Protein AF-A0A915N6R7-F1 (afdb_monomer_lite)

Organism: Meloidogyne javanica (NCBI:txid6303)

Secondary structure (DSSP, 8-state):
--PPPHHHHH--SPP-EEEEES-GGGPPTTEEE--B-TTT--B---PPPPSSS-TT-----EEEEE--PPPTTS------

Sequence (80 aa):
MLNRSQEMEEQCLPIVSLVIVADKSRCPANFVPITSTHDDNSDADLWKDGFGFGIFTRSVRYLAVNRRVADTNGPLEVLT

Structure (mmCIF, N/CA/C/O backbone):
data_AF-A0A915N6R7-F1
#
_entry.id   AF-A0A915N6R7-F1
#
loop_
_atom_site.group_PDB
_atom_site.id
_atom_site.type_symbol
_atom_site.label_atom_id
_atom_site.label_alt_id
_atom_site.label_comp_id
_atom_site.label_asym_id
_atom_site.label_entity_id
_atom_site.label_seq_id
_atom_site.pdbx_PDB_ins_code
_atom_site.Cartn_x
_atom_site.Cartn_y
_atom_site.Cartn_z
_atom_site.occupancy
_atom_site.B_iso_or_equiv
_atom_site.auth_seq_id
_atom_site.auth_comp_id
_atom_site.auth_asym_id
_atom_site.auth_atom_id
_atom_site.pdbx_PDB_model_num
ATOM 1 N N . MET A 1 1 ? -17.358 3.199 -15.392 1.00 47.06 1 MET A N 1
ATOM 2 C CA . MET A 1 1 ? -17.560 3.735 -14.030 1.00 47.06 1 MET A CA 1
ATOM 3 C C . MET A 1 1 ? -16.700 2.906 -13.098 1.00 47.06 1 MET A C 1
ATOM 5 O O . MET A 1 1 ? -16.716 1.692 -13.246 1.00 47.06 1 MET A O 1
ATOM 9 N N . LEU A 1 2 ? -15.923 3.535 -12.216 1.00 49.88 2 LEU A N 1
ATOM 10 C CA . LEU A 1 2 ? -15.182 2.816 -11.178 1.00 49.88 2 LEU A CA 1
ATOM 11 C C . LEU A 1 2 ? -16.200 2.325 -10.145 1.00 49.88 2 LEU A C 1
ATOM 13 O O . LEU A 1 2 ? -16.790 3.136 -9.432 1.00 49.88 2 LEU A O 1
ATOM 17 N N . ASN A 1 3 ? -16.464 1.021 -10.118 1.00 53.44 3 ASN A N 1
ATOM 18 C CA . ASN A 1 3 ? -17.278 0.424 -9.063 1.00 53.44 3 ASN A CA 1
ATOM 19 C C . ASN A 1 3 ? -16.435 0.343 -7.789 1.00 53.44 3 ASN A C 1
ATOM 21 O O . ASN A 1 3 ? -15.254 0.039 -7.850 1.00 53.44 3 ASN A O 1
ATOM 25 N N . ARG A 1 4 ? -17.017 0.628 -6.627 1.00 55.62 4 ARG A N 1
ATOM 26 C CA . ARG A 1 4 ? -16.325 0.475 -5.340 1.00 55.62 4 ARG A CA 1
ATOM 27 C C . ARG A 1 4 ? -16.223 -1.025 -5.001 1.00 55.62 4 ARG A C 1
ATOM 29 O O . ARG A 1 4 ? -17.205 -1.738 -5.173 1.00 55.62 4 ARG A O 1
ATOM 36 N N . SER A 1 5 ? -15.060 -1.519 -4.559 1.00 57.06 5 SER A N 1
ATOM 37 C CA . SER A 1 5 ? -14.905 -2.908 -4.081 1.00 57.06 5 SER A CA 1
ATOM 38 C C . SER A 1 5 ? -15.593 -3.132 -2.734 1.00 57.06 5 SER A C 1
ATOM 40 O O . SER A 1 5 ? -15.562 -2.256 -1.872 1.00 57.06 5 SER A O 1
ATOM 42 N N . GLN A 1 6 ? -16.121 -4.343 -2.526 1.00 51.84 6 GLN A N 1
ATOM 43 C CA . GLN A 1 6 ? -16.705 -4.781 -1.249 1.00 51.84 6 GLN A CA 1
ATOM 44 C C . GLN A 1 6 ? -15.687 -4.797 -0.092 1.00 51.84 6 GLN A C 1
ATOM 46 O O . GLN A 1 6 ? -16.038 -4.439 1.025 1.00 51.84 6 GLN A O 1
ATOM 51 N N . GLU A 1 7 ? -14.401 -5.074 -0.348 1.00 53.88 7 GLU A N 1
ATOM 52 C CA . GLU A 1 7 ? -13.328 -4.913 0.660 1.00 53.88 7 GLU A CA 1
ATOM 53 C C . GLU A 1 7 ? -13.230 -3.476 1.202 1.00 53.88 7 GLU A C 1
ATOM 55 O O . GLU A 1 7 ? -12.884 -3.254 2.362 1.00 53.88 7 GLU A O 1
ATOM 60 N N . MET A 1 8 ? -13.565 -2.477 0.377 1.00 51.91 8 MET A N 1
ATOM 61 C CA . MET A 1 8 ? -13.615 -1.079 0.804 1.00 51.91 8 MET A CA 1
ATOM 62 C C . MET A 1 8 ? -14.927 -0.734 1.532 1.00 51.91 8 MET A C 1
ATOM 64 O O . MET A 1 8 ? -14.977 0.279 2.227 1.00 51.91 8 MET A O 1
ATOM 68 N N . GLU A 1 9 ? -15.972 -1.559 1.406 1.00 52.81 9 GLU A N 1
ATOM 69 C CA . GLU A 1 9 ? -17.224 -1.434 2.169 1.00 52.81 9 GLU A CA 1
ATOM 70 C C . GLU A 1 9 ? -17.088 -1.983 3.595 1.00 52.81 9 GLU A C 1
ATOM 72 O O . GLU A 1 9 ? -17.674 -1.416 4.515 1.00 52.81 9 GLU A O 1
ATOM 77 N N . GLU A 1 10 ? -16.263 -3.012 3.815 1.00 56.72 10 GLU A N 1
ATOM 78 C CA . GLU A 1 10 ? -16.002 -3.544 5.162 1.00 56.72 10 GLU A CA 1
ATOM 79 C C . GLU A 1 10 ? -15.244 -2.547 6.061 1.00 56.72 10 GLU A C 1
ATOM 81 O O . GLU A 1 10 ? -15.349 -2.593 7.288 1.0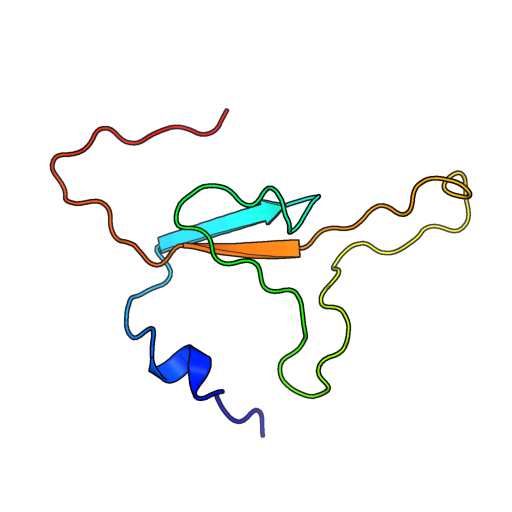0 56.72 10 GLU A O 1
ATOM 86 N N . GLN A 1 11 ? -14.521 -1.587 5.472 1.00 60.38 11 GLN A N 1
ATOM 87 C CA . GLN A 1 11 ? -13.722 -0.594 6.194 1.00 60.38 11 GLN A CA 1
ATOM 88 C C . GLN A 1 11 ? -14.358 0.806 6.161 1.00 60.38 11 GLN A C 1
ATOM 90 O O . GLN A 1 11 ? -13.814 1.752 5.589 1.00 60.38 11 GLN A O 1
ATOM 95 N N . CYS A 1 12 ? -15.496 0.957 6.848 1.00 70.62 12 CYS A N 1
ATOM 96 C CA . CYS A 1 12 ? -16.232 2.226 7.005 1.00 70.62 12 CYS A CA 1
ATOM 97 C C . CYS A 1 12 ? -15.481 3.348 7.755 1.00 70.62 12 CYS A C 1
ATOM 99 O O . CYS A 1 12 ? -15.988 4.467 7.849 1.00 70.62 12 CYS A O 1
ATOM 101 N N . LEU A 1 13 ? -14.295 3.086 8.309 1.00 83.19 13 LEU A N 1
ATOM 102 C CA . LEU A 1 13 ? -13.518 4.090 9.039 1.00 83.19 13 LEU A CA 1
ATOM 103 C C . LEU A 1 13 ? -12.756 5.028 8.082 1.00 83.19 13 LEU A C 1
ATOM 105 O O . LEU A 1 13 ? -12.269 4.580 7.035 1.00 83.19 13 LEU A O 1
ATOM 109 N N . PRO A 1 14 ? -12.622 6.326 8.420 1.00 86.44 14 PRO A N 1
ATOM 110 C CA . PRO A 1 14 ? -11.886 7.277 7.594 1.00 86.44 14 PRO A CA 1
ATOM 111 C C . PRO A 1 14 ? -10.406 6.892 7.497 1.00 86.44 14 PRO A C 1
ATOM 113 O O . PRO A 1 14 ? -9.830 6.345 8.434 1.00 86.44 14 PRO A O 1
ATOM 116 N N . ILE A 1 15 ? -9.772 7.212 6.368 1.00 89.94 15 ILE A N 1
ATOM 117 C CA . ILE A 1 15 ? -8.308 7.165 6.271 1.00 89.94 15 ILE A CA 1
ATOM 118 C C . ILE A 1 15 ? -7.756 8.286 7.149 1.00 89.94 15 ILE A C 1
ATOM 120 O O . ILE A 1 15 ? -8.114 9.447 6.963 1.00 89.94 15 ILE A O 1
ATOM 124 N N . VAL A 1 16 ? -6.885 7.932 8.090 1.00 91.31 16 VAL A N 1
ATOM 125 C CA . VAL A 1 16 ? -6.267 8.876 9.032 1.00 91.31 16 VAL A CA 1
ATOM 126 C C . VAL A 1 16 ? -4.768 9.042 8.809 1.00 91.31 16 VAL A C 1
ATOM 128 O O . VAL A 1 16 ? -4.190 10.016 9.278 1.00 91.31 16 VAL A O 1
ATOM 131 N N . SER A 1 17 ? -4.126 8.116 8.091 1.00 91.44 17 SER A N 1
ATOM 132 C CA . SER A 1 17 ? -2.713 8.220 7.724 1.00 91.44 17 SER A CA 1
ATOM 133 C C . SER A 1 17 ? -2.385 7.402 6.471 1.00 91.44 17 SER A C 1
ATOM 135 O O . SER A 1 17 ? -3.082 6.437 6.142 1.00 91.44 17 SER A O 1
ATOM 137 N N . LEU A 1 18 ? -1.318 7.800 5.776 1.00 95.00 18 LEU A N 1
ATOM 138 C CA . LEU A 1 18 ? -0.787 7.183 4.561 1.00 95.00 18 LEU A CA 1
ATOM 139 C C . LEU A 1 18 ? 0.732 7.034 4.683 1.00 95.00 18 LEU A C 1
ATOM 141 O O . LEU A 1 18 ? 1.400 7.935 5.188 1.00 95.00 18 LEU A O 1
ATOM 145 N N . VAL A 1 19 ? 1.279 5.934 4.167 1.00 95.56 19 VAL A N 1
ATOM 146 C CA . VAL A 1 19 ? 2.730 5.715 4.053 1.00 95.56 19 VAL A CA 1
ATOM 147 C C . VAL A 1 19 ? 3.082 5.075 2.713 1.00 95.56 19 VAL A C 1
ATOM 149 O O . VAL A 1 19 ? 2.251 4.414 2.091 1.00 95.56 19 VAL A O 1
ATOM 152 N N . ILE A 1 20 ? 4.333 5.243 2.285 1.00 96.38 20 ILE A N 1
ATOM 153 C CA . ILE A 1 20 ? 4.912 4.521 1.149 1.00 96.38 20 ILE A CA 1
ATOM 154 C C . ILE A 1 20 ? 5.891 3.481 1.691 1.00 96.38 20 ILE A C 1
ATOM 156 O O . ILE A 1 20 ? 6.814 3.828 2.426 1.00 96.38 20 ILE A O 1
ATOM 160 N N . VAL A 1 21 ? 5.717 2.215 1.312 1.00 95.25 21 VAL A N 1
ATOM 161 C CA . VAL A 1 21 ? 6.582 1.108 1.743 1.00 95.25 21 VAL A CA 1
ATOM 162 C C . VAL A 1 21 ? 7.365 0.534 0.568 1.00 95.25 21 VAL A C 1
ATOM 164 O O . VAL A 1 21 ? 6.832 0.351 -0.524 1.00 95.25 21 VAL A O 1
ATOM 167 N N . ALA A 1 22 ? 8.643 0.227 0.794 1.00 93.25 22 ALA A N 1
ATOM 168 C CA . ALA A 1 22 ? 9.492 -0.443 -0.195 1.00 93.25 22 ALA A CA 1
ATOM 169 C C . ALA A 1 22 ? 9.366 -1.978 -0.161 1.00 93.25 22 ALA A C 1
ATOM 171 O O . ALA A 1 22 ? 9.937 -2.666 -0.998 1.00 93.25 22 ALA A O 1
ATOM 172 N N . ASP A 1 23 ? 8.646 -2.516 0.823 1.00 90.56 23 ASP A N 1
ATOM 173 C CA . ASP A 1 23 ? 8.426 -3.945 1.007 1.00 90.56 23 ASP A CA 1
ATOM 174 C C . ASP A 1 23 ? 7.033 -4.164 1.603 1.00 90.56 23 ASP A C 1
ATOM 176 O O . ASP A 1 23 ? 6.772 -3.810 2.754 1.00 90.56 23 ASP A O 1
ATOM 180 N N . LYS A 1 24 ? 6.132 -4.752 0.810 1.00 87.62 24 LYS A N 1
ATOM 181 C CA . LYS A 1 24 ? 4.748 -5.025 1.223 1.00 87.62 24 LYS A CA 1
ATOM 182 C C . LYS A 1 24 ? 4.641 -6.012 2.390 1.00 87.62 24 LYS A C 1
ATOM 184 O O . LYS A 1 24 ? 3.640 -5.983 3.096 1.00 87.62 24 LYS A O 1
ATOM 189 N N . SER A 1 25 ? 5.662 -6.844 2.622 1.00 89.62 25 SER A N 1
ATOM 190 C CA . SER A 1 25 ? 5.709 -7.777 3.759 1.00 89.62 25 SER A CA 1
ATOM 191 C C . SER A 1 25 ? 6.143 -7.114 5.072 1.00 89.62 25 SER A C 1
ATOM 193 O O . SER A 1 25 ? 5.895 -7.656 6.145 1.00 89.62 25 SER A O 1
ATOM 195 N N . ARG A 1 26 ? 6.747 -5.919 4.999 1.00 90.00 26 ARG A N 1
ATOM 196 C CA . ARG A 1 26 ? 7.204 -5.122 6.150 1.00 90.00 26 ARG A CA 1
ATOM 197 C C . ARG A 1 26 ? 6.388 -3.838 6.307 1.00 90.00 26 ARG A C 1
ATOM 199 O O . ARG A 1 26 ? 6.934 -2.772 6.589 1.00 90.00 26 ARG A O 1
ATOM 206 N N . CYS A 1 27 ? 5.078 -3.929 6.089 1.00 91.44 27 CYS A N 1
ATOM 207 C CA . CYS A 1 27 ? 4.174 -2.805 6.305 1.00 91.44 27 CYS A CA 1
ATOM 208 C C . CYS A 1 27 ? 4.085 -2.474 7.812 1.00 91.44 27 CYS A C 1
ATOM 210 O O . CYS A 1 27 ? 3.986 -3.404 8.618 1.00 91.44 27 CYS A O 1
ATOM 212 N N . PRO A 1 28 ? 4.129 -1.189 8.218 1.00 92.62 28 PRO A N 1
ATOM 213 C CA . PRO A 1 28 ? 3.975 -0.811 9.619 1.00 92.62 28 PRO A CA 1
ATOM 214 C C . PRO A 1 28 ? 2.653 -1.303 10.220 1.00 92.62 28 PRO A C 1
ATOM 216 O O . PRO A 1 28 ? 1.648 -1.460 9.523 1.00 92.62 28 PRO A O 1
ATOM 219 N N . ALA A 1 29 ? 2.635 -1.511 11.536 1.00 88.25 29 ALA A N 1
ATOM 220 C CA . ALA A 1 29 ? 1.436 -1.956 12.237 1.00 88.25 29 ALA A CA 1
ATOM 221 C C . ALA A 1 29 ? 0.246 -1.010 11.986 1.00 88.25 29 ALA A C 1
ATOM 223 O O . ALA A 1 29 ? 0.394 0.211 11.987 1.00 88.25 29 ALA A O 1
ATOM 224 N N . ASN A 1 30 ? -0.950 -1.584 11.827 1.00 88.81 30 ASN A N 1
ATOM 225 C CA . ASN A 1 30 ? -2.209 -0.886 11.518 1.00 88.81 30 ASN A CA 1
ATOM 226 C C . ASN A 1 30 ? -2.300 -0.247 10.119 1.00 88.81 30 ASN A C 1
ATOM 228 O O . ASN A 1 30 ? -3.318 0.374 9.813 1.00 88.81 30 ASN A O 1
ATOM 232 N N . PHE A 1 31 ? -1.292 -0.413 9.261 1.00 92.44 31 PHE A N 1
ATOM 233 C CA . PHE A 1 31 ? -1.391 -0.047 7.853 1.00 92.44 31 PHE A CA 1
ATOM 234 C C . PHE A 1 31 ? -1.756 -1.260 6.999 1.00 92.44 31 PHE A C 1
ATOM 236 O O . PHE A 1 31 ? -1.306 -2.378 7.243 1.00 92.44 31 PHE A O 1
ATOM 243 N N . VAL A 1 32 ? -2.569 -1.022 5.974 1.00 92.88 32 VAL A N 1
ATOM 244 C CA . VAL A 1 32 ? -2.945 -2.014 4.966 1.00 92.88 32 VAL A CA 1
ATOM 245 C C . VAL A 1 32 ? -2.320 -1.596 3.633 1.00 92.88 32 VAL A C 1
ATOM 247 O O . VAL A 1 32 ? -2.660 -0.518 3.131 1.00 92.88 32 VAL A O 1
ATOM 250 N N . PRO A 1 33 ? -1.390 -2.385 3.064 1.00 94.75 33 PRO A N 1
ATOM 251 C CA . PRO A 1 33 ? -0.765 -2.065 1.788 1.00 94.75 33 PRO A CA 1
ATOM 252 C C . PRO A 1 33 ? -1.713 -2.345 0.618 1.00 94.75 33 PRO A C 1
ATOM 254 O O . PRO A 1 33 ? -2.344 -3.398 0.544 1.00 94.75 33 PRO A O 1
ATOM 257 N N . ILE A 1 34 ? -1.759 -1.421 -0.337 1.00 94.81 34 ILE A N 1
ATOM 258 C CA . ILE A 1 34 ? -2.438 -1.580 -1.622 1.00 94.81 34 ILE A CA 1
ATOM 259 C C . ILE A 1 34 ? -1.428 -2.213 -2.577 1.00 94.81 34 ILE A C 1
ATOM 261 O O . ILE A 1 34 ? -0.454 -1.576 -2.973 1.00 94.81 34 ILE A O 1
ATOM 265 N N . THR A 1 35 ? -1.624 -3.494 -2.887 1.00 95.06 35 THR A N 1
ATOM 266 C CA . THR A 1 35 ? -0.658 -4.297 -3.662 1.00 95.06 35 THR A CA 1
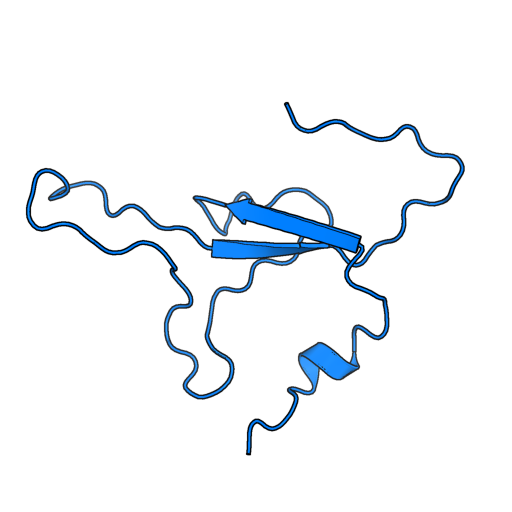ATOM 267 C C . THR A 1 35 ? -1.163 -4.688 -5.044 1.00 95.06 35 THR A C 1
ATOM 269 O O . THR A 1 35 ? -0.369 -5.126 -5.873 1.00 95.06 35 THR A O 1
ATOM 272 N N . SER A 1 36 ? -2.454 -4.493 -5.302 1.00 95.44 36 SER A N 1
ATOM 273 C CA . SER A 1 36 ? -3.084 -4.706 -6.598 1.00 95.44 36 SER A CA 1
ATOM 274 C C . SER A 1 36 ? -4.056 -3.576 -6.920 1.00 95.44 36 SER A C 1
ATOM 276 O O . SER A 1 36 ? -4.594 -2.921 -6.020 1.00 95.44 36 SER A O 1
ATOM 278 N N . THR A 1 37 ? -4.219 -3.301 -8.209 1.00 93.88 37 THR A N 1
ATOM 279 C CA . THR A 1 37 ? -5.217 -2.361 -8.716 1.00 93.88 37 THR A CA 1
ATOM 280 C C . THR A 1 37 ? -6.621 -2.939 -8.562 1.00 93.88 37 THR A C 1
ATOM 282 O O . THR A 1 37 ? -6.830 -4.148 -8.480 1.00 93.88 37 THR A O 1
ATOM 285 N N . HIS A 1 38 ? -7.610 -2.053 -8.512 1.00 87.81 38 HIS A N 1
ATOM 286 C CA . HIS A 1 38 ? -9.002 -2.446 -8.307 1.00 87.81 38 HIS A CA 1
ATOM 287 C C . HIS A 1 38 ? -9.665 -3.014 -9.571 1.00 87.81 38 HIS A C 1
ATOM 289 O O . HIS A 1 38 ? -10.531 -3.882 -9.488 1.00 87.81 38 HIS A O 1
ATOM 295 N N . ASP A 1 39 ? -9.283 -2.500 -10.733 1.00 88.81 39 ASP A N 1
ATOM 296 C CA . ASP A 1 39 ? -9.940 -2.736 -12.013 1.00 88.81 39 ASP A CA 1
ATOM 297 C C . ASP A 1 39 ? -9.459 -4.008 -12.715 1.00 88.81 39 ASP A C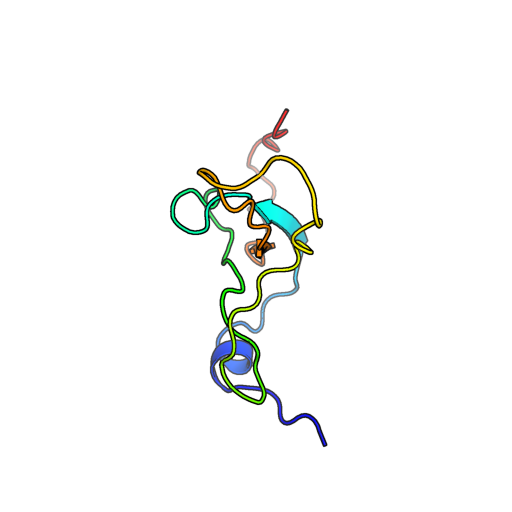 1
ATOM 299 O O . ASP A 1 39 ? -10.286 -4.767 -13.222 1.00 88.81 39 ASP A O 1
ATOM 303 N N . ASP A 1 40 ? -8.150 -4.258 -12.729 1.00 94.00 40 ASP A N 1
ATOM 304 C CA . ASP A 1 40 ? -7.557 -5.400 -13.435 1.00 94.00 40 ASP A CA 1
ATOM 305 C C . ASP A 1 40 ? -6.670 -6.304 -12.563 1.00 94.00 40 ASP A C 1
ATOM 307 O O . ASP A 1 40 ? -6.120 -7.287 -13.062 1.00 94.00 40 ASP A O 1
ATOM 311 N N . ASN A 1 41 ? -6.583 -6.035 -11.254 1.00 91.88 41 ASN A N 1
ATOM 312 C CA . ASN A 1 41 ? -5.724 -6.747 -10.299 1.00 91.88 41 ASN A CA 1
ATOM 313 C C . ASN A 1 41 ? -4.230 -6.761 -10.683 1.00 91.88 41 ASN A C 1
ATOM 315 O O . ASN A 1 41 ? -3.485 -7.644 -10.246 1.00 91.88 41 ASN A O 1
ATOM 319 N N . SER A 1 42 ? -3.773 -5.809 -11.499 1.00 95.44 42 SER A N 1
ATOM 320 C CA . SER A 1 42 ? -2.354 -5.644 -11.816 1.00 95.44 42 SER A CA 1
ATOM 321 C C . SER A 1 42 ? -1.548 -5.181 -10.592 1.00 95.44 42 SER A C 1
ATOM 323 O O . SER A 1 42 ? -2.107 -4.684 -9.616 1.00 95.44 42 SER A O 1
ATOM 325 N N . ASP A 1 43 ? -0.224 -5.391 -10.604 1.00 94.69 43 ASP A N 1
ATOM 326 C CA . ASP A 1 43 ? 0.685 -4.997 -9.509 1.00 94.69 43 ASP A CA 1
ATOM 327 C C . ASP A 1 43 ? 0.599 -3.479 -9.270 1.00 94.69 43 ASP A C 1
ATOM 329 O O . ASP A 1 43 ? 0.912 -2.694 -10.162 1.00 94.69 43 ASP A O 1
ATOM 333 N N . ALA A 1 44 ? 0.212 -3.057 -8.061 1.00 95.88 44 ALA A N 1
ATOM 334 C CA . ALA A 1 44 ? 0.056 -1.638 -7.705 1.00 95.88 44 ALA A CA 1
ATOM 335 C C . ALA A 1 44 ? 1.385 -0.956 -7.319 1.00 95.88 44 ALA A C 1
ATOM 337 O O . ALA A 1 44 ? 1.411 -0.041 -6.491 1.00 95.88 44 ALA A O 1
ATOM 338 N N . ASP A 1 45 ? 2.500 -1.428 -7.876 1.00 95.00 45 ASP A N 1
ATOM 339 C CA . ASP A 1 45 ? 3.810 -0.815 -7.691 1.00 95.00 45 ASP A CA 1
ATOM 340 C C . ASP A 1 45 ? 3.848 0.567 -8.358 1.00 95.00 45 ASP A C 1
ATOM 342 O O . ASP A 1 45 ? 3.578 0.728 -9.547 1.00 95.00 45 ASP A O 1
ATOM 346 N N . LEU A 1 46 ? 4.196 1.581 -7.572 1.00 94.69 46 LEU A N 1
ATOM 347 C CA . LEU A 1 46 ? 4.282 2.973 -8.005 1.00 94.69 46 LEU A CA 1
ATOM 348 C C . LEU A 1 46 ? 5.685 3.350 -8.494 1.00 94.69 46 LEU A C 1
ATOM 350 O O . LEU A 1 46 ? 5.898 4.478 -8.949 1.00 94.69 46 LEU A O 1
ATOM 354 N N . TRP A 1 47 ? 6.669 2.458 -8.361 1.00 92.44 47 TRP A N 1
ATOM 355 C CA . TRP A 1 47 ? 8.028 2.723 -8.808 1.00 92.44 47 TRP A CA 1
ATOM 356 C C . TRP A 1 47 ? 8.174 2.483 -10.312 1.00 92.44 47 TRP A C 1
ATOM 358 O O . TRP A 1 47 ? 7.910 1.400 -10.825 1.00 92.44 47 TRP A O 1
ATOM 368 N N . LYS A 1 48 ? 8.654 3.498 -11.038 1.00 85.62 48 LYS A N 1
ATOM 369 C CA . LYS A 1 48 ? 9.039 3.336 -12.441 1.00 85.62 48 LYS A CA 1
ATOM 370 C C . LYS A 1 48 ? 10.466 2.807 -12.518 1.00 85.62 48 LYS A C 1
ATOM 372 O O . LYS A 1 48 ? 11.405 3.512 -12.146 1.00 85.62 48 LYS A O 1
ATOM 377 N N . ASP A 1 49 ? 10.641 1.617 -13.078 1.00 78.62 49 ASP A N 1
ATOM 378 C CA . ASP A 1 49 ? 11.971 1.099 -13.385 1.00 78.62 49 ASP A CA 1
ATOM 379 C C . ASP A 1 49 ? 12.681 1.999 -14.416 1.00 78.62 49 ASP A C 1
ATOM 381 O O . ASP A 1 49 ? 12.150 2.331 -15.481 1.00 78.62 49 ASP A O 1
ATOM 385 N N . GLY A 1 50 ? 13.886 2.457 -14.068 1.00 69.00 50 GLY A N 1
ATOM 386 C CA . GLY A 1 50 ? 14.738 3.273 -14.933 1.00 69.00 50 GLY A CA 1
ATOM 387 C C . GLY A 1 50 ? 15.651 2.417 -15.814 1.00 69.00 50 GLY A C 1
ATOM 388 O O . GLY A 1 50 ? 16.076 1.335 -15.419 1.00 69.00 50 GLY A O 1
ATOM 389 N N . PHE A 1 51 ? 16.029 2.938 -16.985 1.00 62.47 51 PHE A N 1
ATOM 390 C CA . PHE A 1 51 ? 16.914 2.277 -17.962 1.00 62.47 51 PHE A CA 1
ATOM 391 C C . PHE A 1 51 ? 18.398 2.166 -17.538 1.00 62.47 51 PHE A C 1
ATOM 393 O O . PHE A 1 51 ? 19.268 1.955 -18.379 1.00 62.47 51 PHE A O 1
ATOM 400 N N . GLY A 1 52 ? 18.733 2.290 -16.253 1.00 59.00 52 GLY A N 1
ATOM 401 C CA . GLY A 1 52 ? 20.121 2.243 -15.801 1.00 59.00 52 GLY A CA 1
ATOM 402 C C . GLY A 1 52 ? 20.265 1.868 -14.331 1.00 59.00 52 GLY A C 1
ATOM 403 O O . GLY A 1 52 ? 19.671 2.505 -13.469 1.00 59.00 52 GLY A O 1
ATOM 404 N N . PHE A 1 53 ? 21.115 0.865 -14.082 1.00 53.69 53 PHE A N 1
ATOM 405 C CA . PHE A 1 53 ? 21.698 0.455 -12.790 1.00 53.69 53 PHE A CA 1
ATOM 406 C C . PHE A 1 53 ? 20.886 -0.435 -11.822 1.00 53.69 53 PHE A C 1
ATOM 408 O O . PHE A 1 53 ? 21.298 -0.598 -10.679 1.00 53.69 53 PHE A O 1
ATOM 415 N N . GLY A 1 54 ? 19.819 -1.112 -12.268 1.00 55.38 54 GLY A N 1
ATOM 416 C CA . GLY A 1 54 ? 18.978 -1.962 -11.398 1.00 55.38 54 GLY A CA 1
ATOM 417 C C . GLY A 1 54 ? 18.949 -3.474 -11.669 1.00 55.38 54 GLY A C 1
ATOM 418 O O . GLY A 1 54 ? 18.076 -4.136 -11.121 1.00 55.38 54 GLY A O 1
ATOM 419 N N . ILE A 1 55 ? 19.849 -4.040 -12.492 1.00 57.25 55 ILE A N 1
ATOM 420 C CA . ILE A 1 55 ? 19.741 -5.423 -13.035 1.00 57.25 55 ILE A CA 1
ATOM 421 C C . ILE A 1 55 ? 19.525 -6.508 -11.954 1.00 57.25 55 ILE A C 1
ATOM 423 O O . ILE A 1 55 ? 18.934 -7.544 -12.244 1.00 57.25 55 ILE A O 1
ATOM 427 N N . PHE A 1 56 ? 19.940 -6.269 -10.706 1.00 63.28 56 PHE A N 1
ATOM 428 C CA . PHE A 1 56 ? 19.830 -7.248 -9.617 1.00 63.28 56 PHE A CA 1
ATOM 429 C C . PHE A 1 56 ? 18.871 -6.861 -8.479 1.00 63.28 56 PHE A C 1
ATOM 431 O O . PHE A 1 56 ? 18.613 -7.691 -7.611 1.00 63.28 56 PHE A O 1
ATOM 438 N N . THR A 1 57 ? 18.313 -5.645 -8.467 1.00 71.00 57 THR A N 1
ATOM 439 C CA . THR A 1 57 ? 17.387 -5.198 -7.411 1.00 71.00 57 THR A CA 1
ATOM 440 C C . THR A 1 57 ? 16.308 -4.287 -7.994 1.00 71.00 57 THR A C 1
ATOM 442 O O . THR A 1 57 ? 16.492 -3.069 -8.080 1.00 71.00 57 THR A O 1
ATOM 445 N N . ARG A 1 58 ? 15.165 -4.870 -8.381 1.00 78.25 58 ARG A N 1
ATOM 446 C CA . ARG A 1 58 ? 13.961 -4.099 -8.727 1.00 78.25 58 ARG A CA 1
ATOM 447 C C . ARG A 1 58 ? 13.513 -3.328 -7.485 1.00 78.25 58 ARG A C 1
ATOM 449 O O . ARG A 1 58 ? 13.221 -3.929 -6.452 1.00 78.25 58 ARG A O 1
ATOM 456 N N . SER A 1 59 ? 13.492 -2.003 -7.575 1.00 88.56 59 SER A N 1
ATOM 457 C CA . SER A 1 59 ? 12.878 -1.175 -6.538 1.00 88.56 59 SER A CA 1
ATOM 458 C C . SER A 1 59 ? 11.367 -1.229 -6.700 1.00 88.56 59 SER A C 1
ATOM 460 O O . SER A 1 59 ? 10.875 -1.173 -7.816 1.00 88.56 59 SER A O 1
ATOM 462 N N . VAL A 1 60 ? 10.648 -1.313 -5.586 1.00 91.56 60 VAL A N 1
ATOM 463 C CA . VAL A 1 60 ? 9.182 -1.270 -5.566 1.00 91.56 60 VAL A CA 1
ATOM 464 C C . VAL A 1 60 ? 8.722 -0.251 -4.535 1.00 91.56 60 VAL A C 1
ATOM 466 O O . VAL A 1 60 ? 9.428 -0.002 -3.550 1.00 91.56 60 VAL A O 1
ATOM 469 N N . ARG A 1 61 ? 7.570 0.378 -4.748 1.00 94.94 61 ARG A N 1
ATOM 470 C CA . ARG A 1 61 ? 6.933 1.300 -3.804 1.00 94.94 61 ARG A CA 1
ATOM 471 C C . ARG A 1 61 ? 5.432 1.052 -3.797 1.00 94.94 61 ARG A C 1
ATOM 473 O O . ARG A 1 61 ? 4.763 1.291 -4.792 1.00 94.94 61 ARG A O 1
ATOM 480 N N . TYR A 1 62 ? 4.906 0.641 -2.651 1.00 96.38 62 TYR A N 1
ATOM 481 C CA . TYR A 1 62 ? 3.473 0.446 -2.445 1.00 96.38 62 TYR A CA 1
ATOM 482 C C . TYR A 1 62 ? 2.916 1.523 -1.518 1.00 96.38 62 TYR A C 1
ATOM 484 O O . TYR A 1 62 ? 3.557 1.890 -0.530 1.00 96.38 62 TYR A O 1
ATOM 492 N N . LEU A 1 63 ? 1.714 2.010 -1.819 1.00 96.81 63 LEU A N 1
ATOM 493 C CA . LEU A 1 63 ? 0.944 2.841 -0.897 1.00 96.81 63 LEU A CA 1
ATOM 494 C C . LEU A 1 63 ? 0.327 1.950 0.184 1.00 96.81 63 LEU A C 1
ATOM 496 O O . LEU A 1 63 ? -0.182 0.876 -0.121 1.00 96.81 63 LEU A O 1
ATOM 500 N N . ALA A 1 64 ? 0.331 2.394 1.437 1.00 95.31 64 ALA A N 1
ATOM 501 C CA . ALA A 1 64 ? -0.407 1.746 2.512 1.00 95.31 64 ALA A CA 1
ATOM 502 C C . ALA A 1 64 ? -1.215 2.768 3.311 1.00 95.31 64 ALA A C 1
ATOM 504 O O . ALA A 1 64 ? -0.791 3.912 3.493 1.00 95.31 64 ALA A O 1
ATOM 505 N N .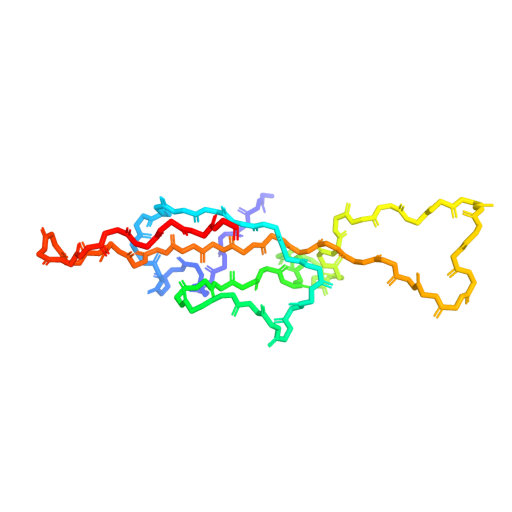 VAL A 1 65 ? -2.387 2.349 3.784 1.00 93.56 65 VAL A N 1
ATOM 506 C CA . VAL A 1 65 ? -3.358 3.226 4.447 1.00 93.56 65 VAL A CA 1
ATOM 507 C C . VAL A 1 65 ? -3.628 2.756 5.868 1.00 93.56 65 VAL A C 1
ATOM 509 O O . VAL A 1 65 ? -3.742 1.558 6.112 1.00 93.56 65 VAL A O 1
ATOM 512 N N . ASN A 1 66 ? -3.768 3.690 6.803 1.00 91.62 66 ASN A N 1
ATOM 513 C CA . ASN A 1 66 ? -4.236 3.414 8.157 1.00 91.62 66 ASN A CA 1
ATOM 514 C C . ASN A 1 66 ? -5.596 4.090 8.362 1.00 91.62 66 ASN A C 1
ATOM 516 O O . ASN A 1 66 ? -5.772 5.275 8.064 1.00 91.62 66 ASN A O 1
ATOM 520 N N . ARG A 1 67 ? -6.559 3.315 8.861 1.00 88.88 67 ARG A N 1
ATOM 521 C CA . ARG A 1 67 ? -7.923 3.753 9.196 1.00 88.88 67 ARG A CA 1
ATOM 522 C C . ARG A 1 67 ? -8.250 3.599 10.684 1.00 88.88 67 ARG A C 1
ATOM 524 O O . ARG A 1 67 ? -9.348 3.935 11.118 1.00 88.88 67 ARG A O 1
ATOM 531 N N . ARG A 1 68 ? 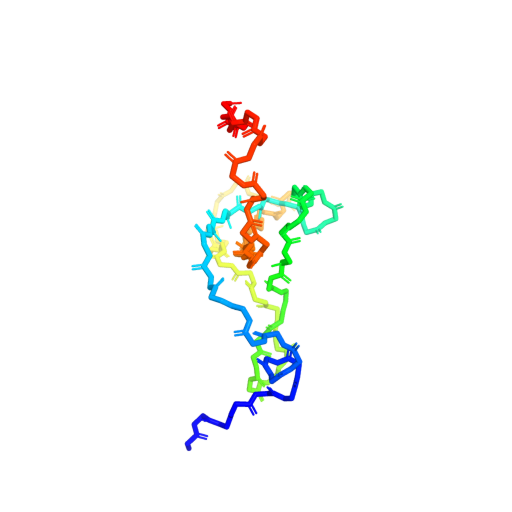-7.310 3.079 11.478 1.00 85.31 68 ARG A N 1
ATOM 532 C CA . ARG A 1 68 ? -7.442 2.961 12.926 1.00 85.31 68 ARG A CA 1
ATOM 533 C C . ARG A 1 68 ? -7.178 4.328 13.544 1.00 85.31 68 ARG A C 1
ATOM 535 O O . ARG A 1 68 ? -6.038 4.779 13.624 1.00 85.31 68 ARG A O 1
ATOM 542 N N . VAL A 1 69 ? -8.248 4.978 13.984 1.00 73.25 69 VAL A N 1
ATOM 543 C CA . VAL A 1 69 ? -8.156 6.154 14.850 1.00 73.25 69 VAL A CA 1
ATOM 544 C C . VAL A 1 69 ? -7.505 5.692 16.154 1.00 73.25 69 VAL A C 1
ATOM 546 O O . VAL A 1 69 ? -7.962 4.716 16.750 1.00 73.25 69 VAL A O 1
ATOM 549 N N . ALA A 1 70 ? -6.406 6.327 16.563 1.00 64.88 70 ALA A N 1
ATOM 550 C CA . ALA A 1 70 ? -5.825 6.056 17.870 1.00 64.88 70 ALA A CA 1
ATOM 551 C C . ALA A 1 70 ? -6.870 6.389 18.939 1.00 64.88 70 ALA A C 1
ATOM 553 O O . ALA A 1 70 ? -7.470 7.466 18.892 1.00 64.88 70 ALA A O 1
ATOM 554 N N . ASP A 1 71 ? -7.079 5.490 19.902 1.00 63.62 71 ASP A N 1
ATOM 555 C CA . ASP A 1 71 ? -7.811 5.857 21.108 1.00 63.62 71 ASP A CA 1
ATOM 556 C C . ASP A 1 71 ? -7.082 7.068 21.698 1.00 63.62 71 ASP A C 1
ATOM 558 O O . ASP A 1 71 ? -5.868 7.017 21.907 1.00 63.62 71 ASP A O 1
ATOM 562 N N . THR A 1 72 ? -7.798 8.170 21.919 1.00 56.62 72 THR A N 1
ATOM 563 C CA . THR A 1 72 ? -7.288 9.509 22.290 1.00 56.62 72 THR A CA 1
ATOM 564 C C . THR A 1 72 ? -6.390 9.565 23.540 1.00 56.62 72 THR A C 1
ATOM 566 O O . THR A 1 72 ? -5.953 10.642 23.929 1.00 56.62 72 THR A O 1
ATOM 569 N N . ASN A 1 73 ? -6.086 8.422 24.156 1.00 56.47 73 ASN A N 1
ATOM 570 C CA . ASN A 1 73 ? -5.264 8.265 25.350 1.00 56.47 73 ASN A CA 1
ATOM 571 C C . ASN A 1 73 ? -3.869 7.656 25.084 1.00 56.47 73 ASN A C 1
ATOM 573 O O . ASN A 1 73 ? -3.104 7.491 26.032 1.00 56.47 73 ASN A O 1
ATOM 577 N N . GLY A 1 74 ? -3.527 7.286 23.843 1.00 56.53 74 GLY A N 1
ATOM 578 C CA . GLY A 1 74 ? -2.214 6.720 23.501 1.00 56.53 74 GLY A CA 1
ATOM 579 C C . GLY A 1 74 ? -1.201 7.775 23.024 1.00 56.53 74 GLY A C 1
ATOM 580 O O . GLY A 1 74 ? -1.590 8.690 22.296 1.00 56.53 74 GLY A O 1
ATOM 581 N N . PRO A 1 75 ? 0.095 7.674 23.385 1.00 53.12 75 PRO A N 1
ATOM 582 C CA . PRO A 1 75 ? 1.125 8.543 22.822 1.00 53.12 75 PRO A CA 1
ATOM 583 C C . PRO A 1 75 ? 1.231 8.337 21.301 1.00 53.12 75 PRO A C 1
ATOM 585 O O . PRO A 1 75 ? 1.236 7.206 20.818 1.00 53.12 75 PRO A O 1
ATOM 588 N N . LEU A 1 76 ? 1.311 9.436 20.547 1.00 55.19 76 LEU A N 1
ATOM 589 C CA . LEU A 1 76 ? 1.544 9.412 19.101 1.00 55.19 76 LEU A CA 1
ATOM 590 C C . LEU A 1 76 ? 2.967 8.898 18.825 1.00 55.19 76 LEU A C 1
ATOM 592 O O . LEU A 1 76 ? 3.937 9.585 19.143 1.00 55.19 76 LEU A O 1
ATOM 596 N N . GLU A 1 77 ? 3.105 7.712 18.229 1.00 58.81 77 GLU A N 1
ATOM 597 C CA . GLU A 1 77 ? 4.400 7.243 17.727 1.00 58.81 77 GLU A CA 1
ATOM 598 C C . GLU A 1 77 ? 4.786 8.028 16.468 1.00 58.81 77 GLU A C 1
ATOM 600 O O . GLU A 1 77 ? 4.118 7.967 15.434 1.00 58.81 77 GLU A O 1
ATOM 605 N N . VAL A 1 78 ? 5.885 8.778 16.558 1.00 55.59 78 VAL A N 1
ATOM 606 C CA . VAL A 1 78 ? 6.513 9.432 15.409 1.00 55.59 78 VAL A CA 1
ATOM 607 C C . VAL A 1 78 ? 7.434 8.415 14.744 1.00 55.59 78 VAL A C 1
ATOM 609 O O . VAL A 1 78 ? 8.493 8.087 15.276 1.00 55.59 78 VAL A O 1
ATOM 612 N N . LEU A 1 79 ? 7.034 7.920 13.574 1.00 49.84 79 LEU A N 1
ATOM 613 C CA . LEU A 1 79 ? 7.909 7.133 12.707 1.00 49.84 79 LEU A CA 1
ATOM 614 C C . LEU A 1 79 ? 8.989 8.084 12.157 1.0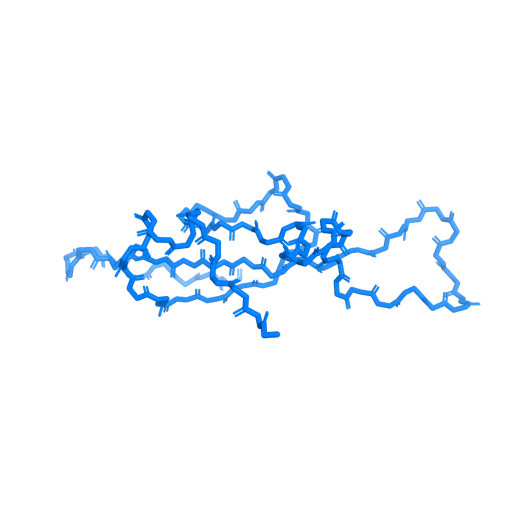0 49.84 79 LEU A C 1
ATOM 616 O O . LEU A 1 79 ? 8.683 8.922 11.308 1.00 49.84 79 LEU A O 1
ATOM 620 N N . THR A 1 80 ? 10.209 8.003 12.700 1.00 53.31 80 THR A N 1
ATOM 621 C CA . THR A 1 80 ? 11.392 8.777 12.267 1.00 53.31 80 THR A CA 1
ATOM 622 C C . THR A 1 80 ? 12.362 7.874 11.520 1.00 53.31 80 THR A C 1
ATOM 624 O O . THR A 1 80 ? 12.480 6.695 11.927 1.00 53.31 80 THR A O 1
#

pLDDT: mean 78.02, std 17.32, range [47.06, 96.81]

InterPro domains:
  IPR023341 MABP domain [PS51498] (12-80)
  IPR040297 Multivesicular body subunit 12B [PTHR31547] (8-76)

Foldseek 3Di:
DDDDDVVVVVQPFDFPDKDKDQDLVPDDPQKHWDQADDPPRHGQWPDDDDPDDDPPHDTTIIMITHRDDPPPPDDDDDPD

Radius of gyration: 15.56 Å; chains: 1; bounding box: 39×17×43 Å